Protein AF-A0A6A0H6S8-F1 (afdb_monomer_lite)

InterPro domains:
  IPR001304 C-type lectin-like [PF00059] (5-55)
  IPR001304 C-type lectin-like [PS50041] (5-55)
  IPR016186 C-type lectin-like/link domain superfamily [G3DSA:3.10.100.10] (2-62)
  IPR016187 C-type lectin fold [SSF56436] (5-57)
  IPR018378 C-type lectin, conserved site [PS00615] (30-54)
  IPR050111 C-type lectin and snaclec domain-containing protein [PTHR22803] (5-58)

Foldseek 3Di:
DDDDDDDPVRDDPPDAFADVCPPPDPQQQDKDFDPPDPRHIYRGNPPDDDDDDDDDPDPPPPV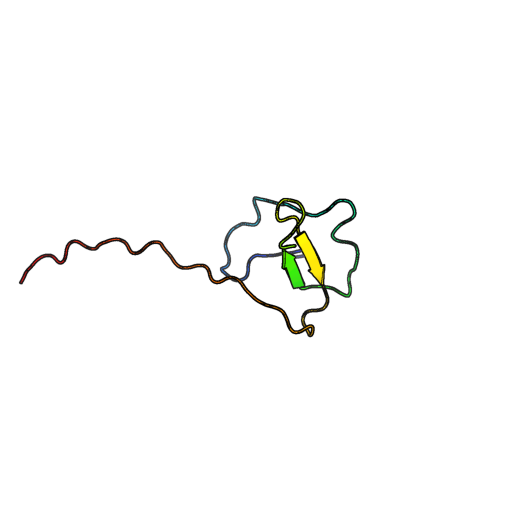PPDD

Radius of gyration: 16.66 Å; chains: 1; bounding box: 40×33×48 Å

Structure (mmCIF, N/CA/C/O backbone):
data_AF-A0A6A0H6S8-F1
#
_entry.id   AF-A0A6A0H6S8-F1
#
loop_
_atom_site.group_PDB
_atom_site.id
_atom_site.type_symbol
_atom_site.label_atom_id
_atom_site.label_alt_id
_atom_site.label_comp_id
_atom_site.label_asym_id
_atom_site.label_entity_id
_atom_site.label_seq_id
_atom_site.pdbx_PDB_ins_code
_atom_site.Cartn_x
_atom_site.Cartn_y
_atom_site.Cartn_z
_atom_site.occupancy
_atom_site.B_iso_or_equiv
_atom_site.auth_seq_id
_atom_site.auth_comp_id
_atom_site.auth_asym_id
_atom_site.auth_atom_id
_atom_site.pdbx_PDB_model_num
ATOM 1 N N . MET A 1 1 ? -1.679 -21.129 2.592 1.00 42.22 1 MET A N 1
ATOM 2 C CA . MET A 1 1 ? -0.872 -19.910 2.802 1.00 42.22 1 MET A CA 1
ATOM 3 C C . MET A 1 1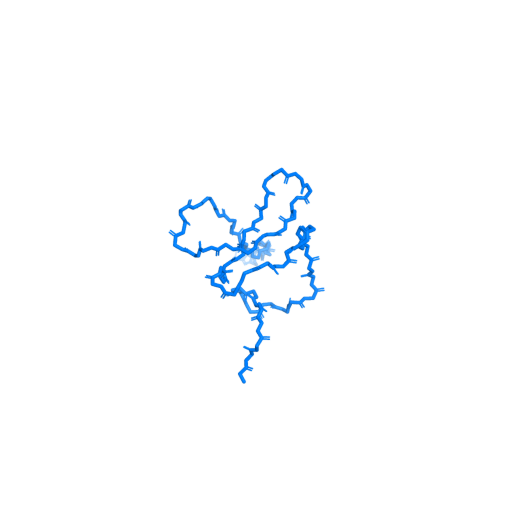 ? -1.323 -18.901 1.763 1.00 42.22 1 MET A C 1
ATOM 5 O O . MET A 1 1 ? -1.542 -19.320 0.634 1.00 42.22 1 MET A O 1
ATOM 9 N N . LEU A 1 2 ? -1.576 -17.649 2.146 1.00 52.19 2 LEU A N 1
ATOM 10 C CA . LEU A 1 2 ? -2.038 -16.618 1.212 1.00 52.19 2 LEU A CA 1
ATOM 11 C C . LEU A 1 2 ? -0.854 -16.183 0.337 1.00 52.19 2 LEU A C 1
ATOM 13 O O . LEU A 1 2 ? 0.170 -15.764 0.865 1.00 52.19 2 LEU A O 1
ATOM 17 N N . THR A 1 3 ? -0.976 -16.341 -0.978 1.00 71.19 3 THR A N 1
ATOM 18 C CA . THR A 1 3 ? 0.006 -15.895 -1.974 1.00 71.19 3 THR A CA 1
ATOM 19 C C . THR A 1 3 ? -0.484 -14.572 -2.564 1.00 71.19 3 THR A C 1
ATOM 21 O O . THR A 1 3 ? -1.330 -14.592 -3.456 1.00 71.19 3 THR A O 1
ATOM 24 N N . GLY A 1 4 ? -0.030 -13.430 -2.040 1.00 84.12 4 GLY A N 1
ATOM 25 C CA . GLY A 1 4 ? -0.370 -12.106 -2.583 1.00 84.12 4 GLY A CA 1
ATOM 26 C C . GLY A 1 4 ? -0.460 -10.988 -1.540 1.00 84.12 4 GLY A C 1
ATOM 27 O O . GLY A 1 4 ? -0.204 -11.210 -0.357 1.00 84.12 4 GLY A O 1
ATOM 28 N N . TYR A 1 5 ? -0.836 -9.788 -1.997 1.00 90.38 5 TYR A N 1
ATOM 29 C CA . TYR A 1 5 ? -1.047 -8.611 -1.149 1.00 90.38 5 TYR A CA 1
ATOM 30 C C . TYR A 1 5 ? -2.280 -8.767 -0.249 1.00 90.38 5 TYR A C 1
ATOM 32 O O . TYR A 1 5 ? -3.268 -9.405 -0.616 1.00 90.38 5 TYR A O 1
ATOM 40 N N . ALA A 1 6 ? -2.227 -8.150 0.931 1.00 93.31 6 ALA A N 1
ATOM 41 C CA . ALA A 1 6 ? -3.336 -8.078 1.874 1.00 93.31 6 ALA A CA 1
ATOM 42 C C . ALA A 1 6 ? -3.298 -6.754 2.648 1.00 93.31 6 ALA A C 1
ATOM 44 O O . ALA A 1 6 ? -2.224 -6.204 2.904 1.00 93.31 6 ALA A O 1
ATOM 45 N N . TRP A 1 7 ? -4.468 -6.262 3.057 1.00 94.44 7 TRP A N 1
ATOM 46 C CA . TRP A 1 7 ? -4.558 -5.095 3.931 1.00 94.44 7 TRP A CA 1
ATOM 47 C C . TRP A 1 7 ? -4.126 -5.436 5.358 1.00 94.44 7 TRP A C 1
ATOM 49 O O . TRP A 1 7 ? -4.479 -6.483 5.903 1.00 94.44 7 TRP A O 1
ATOM 59 N N . SER A 1 8 ? -3.408 -4.513 5.998 1.00 93.25 8 SER A N 1
ATOM 60 C CA . SER A 1 8 ? -2.904 -4.677 7.367 1.00 93.25 8 SER A CA 1
ATOM 61 C C . SER A 1 8 ? -4.002 -4.731 8.436 1.00 93.25 8 SER A C 1
ATOM 63 O O . SER A 1 8 ? -3.764 -5.244 9.526 1.00 93.25 8 SER A O 1
ATOM 65 N N . ASP A 1 9 ? -5.207 -4.236 8.133 1.00 93.25 9 ASP A N 1
ATOM 66 C CA . ASP A 1 9 ? -6.376 -4.300 9.018 1.00 93.25 9 ASP A CA 1
ATOM 67 C C . ASP A 1 9 ? -7.222 -5.574 8.825 1.00 93.25 9 ASP A C 1
ATOM 69 O O . ASP A 1 9 ? -8.244 -5.739 9.492 1.00 93.25 9 ASP A O 1
ATOM 73 N N . GLY A 1 10 ? -6.810 -6.474 7.922 1.00 93.44 10 GLY A N 1
ATOM 74 C CA . GLY A 1 10 ? -7.516 -7.718 7.616 1.00 93.44 10 GLY A CA 1
ATOM 75 C C . GLY A 1 10 ? -8.783 -7.548 6.772 1.00 93.44 10 GLY A C 1
ATOM 76 O O . GLY A 1 10 ? -9.524 -8.517 6.601 1.00 93.44 10 GLY A O 1
ATOM 77 N N . SER A 1 11 ? -9.057 -6.347 6.249 1.00 94.19 11 SER A N 1
ATOM 78 C CA . SER A 1 11 ? -10.139 -6.147 5.282 1.00 94.19 11 SER A CA 1
ATOM 79 C C . SER A 1 11 ? -9.889 -6.910 3.975 1.00 94.19 11 SER A C 1
ATOM 81 O O . SER A 1 11 ? -8.755 -7.256 3.632 1.00 94.19 11 SER A O 1
ATOM 83 N N . ALA A 1 12 ? -10.970 -7.212 3.249 1.00 95.19 12 ALA A N 1
ATOM 84 C CA . ALA A 1 12 ? -10.875 -7.894 1.965 1.00 95.19 12 ALA A CA 1
ATOM 85 C C . ALA A 1 12 ? -10.139 -7.015 0.940 1.00 95.19 12 ALA A C 1
ATOM 87 O O . ALA A 1 12 ? -10.365 -5.809 0.870 1.00 95.19 12 ALA A O 1
ATOM 88 N N . LEU A 1 13 ? -9.272 -7.625 0.130 1.00 93.31 13 LEU A N 1
ATOM 89 C CA . LEU A 1 13 ? -8.674 -6.966 -1.028 1.00 93.31 13 LEU A CA 1
ATOM 90 C C . LEU A 1 13 ? -9.651 -7.055 -2.211 1.00 93.31 13 LEU A C 1
ATOM 92 O O . LEU A 1 13 ? -9.555 -7.958 -3.037 1.00 93.31 13 LEU A O 1
ATOM 96 N N . ASP A 1 14 ? -10.630 -6.155 -2.249 1.00 95.62 14 ASP A N 1
ATOM 97 C CA . ASP A 1 14 ? -11.674 -6.075 -3.284 1.00 95.62 14 ASP A CA 1
ATOM 98 C C . ASP A 1 14 ? -11.536 -4.848 -4.204 1.00 95.62 14 ASP A C 1
ATOM 100 O O . ASP A 1 14 ? -12.298 -4.683 -5.157 1.00 95.62 14 ASP A O 1
ATOM 104 N N . TYR A 1 15 ? -10.528 -4.013 -3.949 1.00 94.81 15 TYR A N 1
ATOM 105 C CA . TYR A 1 15 ? -10.183 -2.831 -4.727 1.00 94.81 15 TYR A CA 1
ATOM 106 C C . TYR A 1 15 ? -8.683 -2.806 -5.010 1.00 94.81 15 TYR A C 1
ATOM 108 O O . TYR A 1 15 ? -7.877 -3.080 -4.120 1.00 94.81 15 TYR A O 1
ATOM 116 N N . LEU A 1 16 ? -8.327 -2.453 -6.246 1.00 94.69 16 LEU A N 1
ATOM 117 C CA . LEU A 1 16 ? -6.954 -2.307 -6.717 1.00 94.69 16 LEU A CA 1
ATOM 118 C C . LEU A 1 16 ? -6.807 -0.967 -7.441 1.00 94.69 16 LEU A C 1
ATOM 120 O O . LEU A 1 16 ? -7.693 -0.587 -8.206 1.00 94.69 16 LEU A O 1
ATOM 124 N N . HIS A 1 17 ? -5.689 -0.277 -7.218 1.00 96.31 17 HIS A N 1
ATOM 125 C CA . HIS A 1 17 ? -5.374 0.989 -7.884 1.00 96.31 17 HIS A CA 1
ATOM 126 C C . HIS A 1 17 ? -3.878 1.104 -8.192 1.00 96.31 17 HIS A C 1
ATOM 128 O O . HIS A 1 17 ? -3.255 2.117 -7.906 1.00 96.31 17 HIS A O 1
ATOM 134 N N . TRP A 1 18 ? -3.287 0.042 -8.727 1.00 95.56 18 TRP A N 1
ATOM 135 C CA . TRP A 1 18 ? -1.892 0.049 -9.162 1.00 95.56 18 TRP A CA 1
ATOM 136 C C . TRP A 1 18 ? -1.644 1.082 -10.260 1.00 95.56 18 TRP A C 1
ATOM 138 O O . TRP A 1 18 ? -2.530 1.342 -11.077 1.00 95.56 18 TRP A O 1
ATOM 148 N N . ASP A 1 19 ? -0.448 1.664 -10.257 1.00 96.25 19 ASP A N 1
ATOM 149 C CA . ASP A 1 19 ? 0.045 2.441 -11.390 1.00 96.25 19 ASP A CA 1
ATOM 150 C C . ASP A 1 19 ? 0.274 1.525 -12.601 1.00 96.25 19 ASP A C 1
ATOM 152 O O . ASP A 1 19 ? 0.331 0.294 -12.486 1.00 96.25 19 ASP A O 1
ATOM 156 N N . GLU A 1 20 ? 0.391 2.117 -13.784 1.00 94.81 20 GLU A N 1
ATOM 157 C CA . GLU A 1 20 ? 0.686 1.356 -14.990 1.00 94.81 20 GLU A CA 1
ATOM 158 C C . GLU A 1 20 ? 2.044 0.647 -14.855 1.00 94.81 20 GLU A C 1
ATOM 160 O O . GLU A 1 20 ? 3.089 1.282 -14.744 1.00 94.81 20 GLU A O 1
ATOM 165 N N . GLY A 1 21 ? 2.018 -0.688 -14.88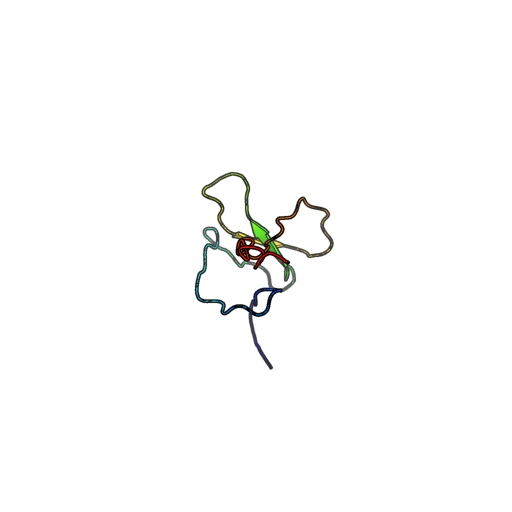9 1.00 92.50 21 GLY A N 1
ATOM 166 C CA . GLY A 1 21 ? 3.211 -1.526 -14.752 1.00 92.50 21 GLY A CA 1
ATOM 167 C C . GLY A 1 21 ? 3.441 -2.087 -13.349 1.00 92.50 21 GLY A C 1
ATOM 168 O O . GLY A 1 21 ? 4.305 -2.948 -13.215 1.00 92.50 21 GLY A O 1
ATOM 169 N N . GLU A 1 22 ? 2.645 -1.684 -12.354 1.00 93.56 22 GLU A N 1
ATOM 170 C CA . GLU A 1 22 ? 2.768 -2.159 -10.973 1.00 93.56 22 GLU A CA 1
ATOM 171 C C . GLU A 1 22 ? 1.766 -3.285 -10.629 1.00 93.56 22 GLU A C 1
ATOM 173 O O . GLU A 1 22 ? 0.674 -3.357 -11.209 1.00 93.56 22 GLU A O 1
ATOM 178 N N . PRO A 1 23 ? 2.089 -4.177 -9.671 1.00 92.44 23 PRO A N 1
ATOM 179 C CA . PRO A 1 23 ? 3.371 -4.283 -8.969 1.00 92.44 23 PRO A CA 1
ATOM 180 C C . PRO A 1 23 ? 4.466 -4.912 -9.847 1.00 92.44 23 PRO A C 1
ATOM 182 O O . PRO A 1 23 ? 4.207 -5.901 -10.544 1.00 92.44 23 PRO A O 1
ATOM 185 N N . ASN A 1 24 ? 5.682 -4.367 -9.808 1.00 90.38 24 ASN A N 1
ATOM 186 C CA . ASN A 1 24 ? 6.766 -4.745 -10.722 1.00 90.38 24 ASN A CA 1
ATOM 187 C C . ASN A 1 24 ? 7.902 -5.564 -10.079 1.00 90.38 24 ASN A C 1
ATOM 189 O O . ASN A 1 24 ? 8.744 -6.104 -10.809 1.00 90.38 24 ASN A O 1
ATOM 193 N N . SER A 1 25 ? 7.926 -5.716 -8.749 1.00 83.19 25 SER A N 1
ATOM 194 C CA . SER A 1 25 ? 9.029 -6.353 -8.028 1.00 83.19 25 SER A CA 1
ATOM 195 C C . SER A 1 25 ? 8.559 -7.336 -6.951 1.00 83.19 25 SER A C 1
ATOM 197 O O . SER A 1 25 ? 7.640 -7.107 -6.175 1.00 83.19 25 SER A O 1
ATOM 199 N N . GLN A 1 26 ? 9.231 -8.488 -6.863 1.00 71.25 26 GLN A N 1
ATOM 200 C CA . GLN A 1 26 ? 8.966 -9.462 -5.792 1.00 71.25 26 GLN A CA 1
ATOM 201 C C . GLN A 1 26 ? 9.743 -9.157 -4.505 1.00 71.25 26 GLN A C 1
ATOM 203 O O . GLN A 1 26 ? 9.408 -9.699 -3.452 1.00 71.25 26 GLN A O 1
ATOM 208 N N . ASP A 1 27 ? 10.753 -8.287 -4.581 1.00 75.81 27 ASP A N 1
ATOM 209 C CA . ASP A 1 27 ? 11.571 -7.878 -3.435 1.00 75.81 27 ASP A CA 1
ATOM 210 C C . ASP A 1 27 ? 10.998 -6.623 -2.741 1.00 75.81 27 ASP A C 1
ATOM 212 O O . ASP A 1 27 ? 11.348 -6.312 -1.601 1.00 75.81 27 ASP A O 1
ATOM 216 N N . GLU A 1 28 ? 10.071 -5.916 -3.396 1.00 79.88 28 GLU A N 1
ATOM 217 C CA . GLU A 1 28 ? 9.402 -4.713 -2.898 1.00 79.88 28 GLU A CA 1
ATOM 218 C C . GLU A 1 28 ? 7.998 -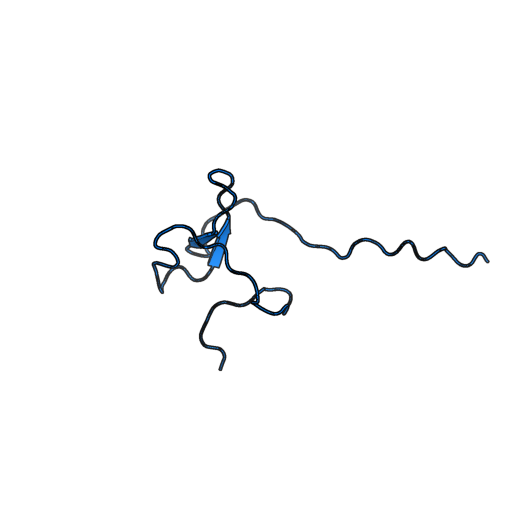5.043 -2.349 1.00 79.88 28 GLU A C 1
ATOM 220 O O . GLU A 1 28 ? 6.977 -4.798 -2.966 1.00 79.88 28 GLU A O 1
ATOM 225 N N . ILE A 1 29 ? 7.908 -5.641 -1.161 1.00 86.62 29 ILE A N 1
ATOM 226 C CA . ILE A 1 29 ? 6.642 -6.246 -0.688 1.00 86.62 29 ILE A CA 1
ATOM 227 C C . ILE A 1 29 ? 5.665 -5.296 0.038 1.00 86.62 29 ILE A C 1
ATOM 229 O O . ILE A 1 29 ? 4.568 -5.722 0.408 1.00 86.62 29 ILE A O 1
ATOM 233 N N . CYS A 1 30 ? 6.028 -4.031 0.274 1.00 93.00 30 CYS A N 1
ATOM 234 C CA . CYS A 1 30 ? 5.128 -3.036 0.870 1.00 93.00 30 CYS A CA 1
ATOM 235 C C . CYS A 1 30 ? 4.452 -2.187 -0.206 1.00 93.00 30 CYS A C 1
ATOM 237 O O . CYS A 1 30 ? 5.013 -1.970 -1.266 1.00 93.00 30 CYS A O 1
ATOM 239 N N . VAL A 1 31 ? 3.258 -1.665 0.072 1.00 94.88 31 VAL A N 1
ATOM 240 C CA . VAL A 1 31 ? 2.541 -0.789 -0.867 1.00 94.88 31 VAL A CA 1
ATOM 241 C C . VAL A 1 31 ? 2.703 0.661 -0.444 1.00 94.88 31 VAL A C 1
ATOM 243 O O . VAL A 1 31 ? 2.458 1.005 0.714 1.00 94.88 31 VAL A O 1
ATOM 246 N N . GLU A 1 32 ? 3.065 1.519 -1.390 1.00 94.94 32 GLU A N 1
ATOM 247 C CA . GLU A 1 32 ? 2.947 2.962 -1.249 1.00 94.94 32 GLU A CA 1
ATOM 248 C C . GLU A 1 32 ? 1.906 3.542 -2.205 1.00 94.94 32 GLU A C 1
ATOM 250 O O . GLU A 1 32 ? 1.552 2.946 -3.217 1.00 94.94 32 GLU A O 1
ATOM 255 N N . MET A 1 33 ? 1.415 4.732 -1.871 1.00 96.44 33 MET A N 1
ATOM 256 C CA . MET A 1 33 ? 0.465 5.480 -2.686 1.00 96.44 33 MET A CA 1
ATOM 257 C C . MET A 1 33 ? 1.121 6.784 -3.120 1.00 96.44 33 MET A C 1
ATOM 259 O O . MET A 1 33 ? 1.556 7.572 -2.271 1.00 96.44 33 MET A O 1
ATOM 263 N N . TYR A 1 34 ? 1.167 7.049 -4.423 1.00 94.38 34 TYR A N 1
ATOM 264 C CA . TYR A 1 34 ? 1.717 8.303 -4.915 1.00 94.38 34 TYR A CA 1
ATOM 265 C C . TYR A 1 34 ? 0.813 9.482 -4.549 1.00 94.38 34 TYR A C 1
ATOM 267 O O . TYR A 1 34 ? -0.405 9.466 -4.722 1.00 94.38 34 TYR A O 1
ATOM 275 N N . TYR A 1 35 ? 1.416 10.548 -4.016 1.00 88.62 35 TYR A N 1
ATOM 276 C CA . TYR A 1 35 ? 0.683 11.780 -3.716 1.00 88.62 35 TYR A CA 1
ATOM 277 C C . TYR A 1 35 ? 0.333 12.572 -4.982 1.00 88.62 35 TYR A C 1
ATOM 279 O O . TYR A 1 35 ? -0.588 13.378 -4.969 1.00 88.62 35 TYR A O 1
ATOM 287 N N . TYR A 1 36 ? 1.049 12.369 -6.081 1.00 85.94 36 TYR A N 1
ATOM 288 C CA . TYR A 1 36 ? 0.702 12.913 -7.394 1.00 85.94 36 TYR A CA 1
ATOM 289 C C . TYR A 1 36 ? 0.114 11.778 -8.250 1.00 85.94 36 TYR A C 1
ATOM 291 O O . TYR A 1 36 ? 0.170 10.628 -7.831 1.00 85.94 36 TYR A O 1
ATOM 299 N N . ASN A 1 37 ? -0.503 12.089 -9.392 1.00 85.44 37 ASN A N 1
ATOM 300 C CA . ASN A 1 37 ? -1.070 11.087 -10.313 1.00 85.44 37 ASN A CA 1
ATOM 301 C C . ASN A 1 37 ? -2.177 10.222 -9.685 1.00 85.44 37 ASN A C 1
ATOM 303 O O . ASN A 1 37 ? -2.006 9.036 -9.446 1.00 85.44 37 ASN A O 1
ATOM 307 N N . GLU A 1 38 ? -3.316 10.840 -9.364 1.00 93.69 38 GLU A N 1
ATOM 308 C CA . GLU A 1 38 ? -4.568 10.121 -9.040 1.00 93.69 38 GLU A CA 1
ATOM 309 C C . GLU A 1 38 ? -4.537 9.134 -7.860 1.00 93.69 38 GLU A C 1
ATOM 311 O O . GLU A 1 38 ? -5.552 8.518 -7.563 1.00 93.69 38 GLU A O 1
ATOM 316 N N . ARG A 1 39 ? -3.449 9.096 -7.082 1.00 94.56 39 ARG A N 1
ATOM 317 C CA . ARG A 1 39 ? -3.301 8.210 -5.913 1.00 94.56 39 ARG A CA 1
ATOM 318 C C . ARG A 1 39 ? -3.174 6.734 -6.283 1.00 94.56 39 ARG A C 1
ATOM 320 O O . ARG A 1 39 ? -3.597 5.871 -5.512 1.00 94.56 39 ARG A O 1
ATOM 327 N N . VAL A 1 40 ? -2.543 6.480 -7.426 1.00 97.31 40 VAL A N 1
ATOM 328 C CA . VAL A 1 40 ? -2.114 5.146 -7.843 1.00 97.31 40 VAL A CA 1
ATOM 329 C C . VAL A 1 40 ? -1.081 4.556 -6.875 1.00 97.31 40 VAL A C 1
ATOM 331 O O . VAL A 1 40 ? -0.438 5.275 -6.097 1.00 97.31 40 VAL A O 1
ATOM 334 N N . TRP A 1 41 ? -0.962 3.234 -6.891 1.00 96.50 41 TRP A N 1
ATOM 335 C CA . TRP A 1 41 ? -0.140 2.451 -5.977 1.00 96.50 41 TRP A CA 1
ATOM 336 C C . TRP A 1 41 ? 1.108 1.918 -6.658 1.00 96.50 41 TRP A C 1
ATOM 338 O O . TRP A 1 41 ? 1.084 1.571 -7.835 1.00 96.50 41 TRP A O 1
ATOM 348 N N . ASN A 1 42 ? 2.163 1.789 -5.869 1.00 94.69 42 ASN A N 1
ATOM 349 C CA . ASN A 1 42 ? 3.425 1.194 -6.267 1.00 94.69 42 ASN A CA 1
ATOM 350 C C . ASN A 1 42 ? 3.889 0.229 -5.172 1.00 94.69 42 ASN A C 1
ATOM 352 O O . ASN A 1 42 ? 3.700 0.501 -3.981 1.00 94.69 42 ASN A O 1
ATOM 356 N N . ASP A 1 43 ? 4.483 -0.892 -5.556 1.00 93.69 43 ASP A N 1
ATOM 357 C CA . ASP A 1 43 ? 5.165 -1.773 -4.624 1.00 93.69 43 ASP A CA 1
ATOM 358 C C . ASP A 1 43 ? 6.564 -1.209 -4.312 1.00 93.69 43 ASP A C 1
ATOM 360 O O . ASP A 1 43 ? 7.248 -0.633 -5.156 1.00 93.69 43 ASP A O 1
ATOM 364 N N . LYS A 1 44 ? 6.956 -1.220 -3.036 1.00 93.19 44 LYS A N 1
ATOM 365 C CA . LYS A 1 44 ? 8.190 -0.588 -2.552 1.00 93.19 44 LYS A CA 1
ATOM 366 C C . LYS A 1 44 ? 8.858 -1.389 -1.445 1.00 93.19 44 LYS A C 1
ATOM 368 O O . LYS A 1 44 ? 8.196 -2.045 -0.640 1.00 93.19 44 LYS A O 1
ATOM 373 N N . ASP A 1 45 ? 10.185 -1.286 -1.359 1.00 92.75 45 ASP A N 1
ATOM 374 C CA . ASP A 1 45 ? 10.933 -1.793 -0.204 1.00 92.75 45 ASP A CA 1
ATOM 375 C C . ASP A 1 45 ? 10.406 -1.165 1.100 1.00 92.75 45 ASP A C 1
ATOM 377 O O . ASP A 1 45 ? 10.416 0.060 1.286 1.00 92.75 45 ASP A O 1
ATOM 381 N N . CYS A 1 46 ? 9.968 -2.041 2.007 1.00 91.81 46 CYS A N 1
ATOM 382 C CA . CYS A 1 46 ? 9.411 -1.726 3.318 1.00 91.81 46 CYS A CA 1
ATOM 383 C C . CYS A 1 46 ? 10.359 -0.946 4.237 1.00 91.81 46 CYS A C 1
ATOM 385 O O . CYS A 1 46 ? 9.896 -0.304 5.179 1.00 91.81 46 CYS A O 1
ATOM 387 N N . ASN A 1 47 ? 11.673 -1.010 4.008 1.00 92.88 47 ASN A N 1
ATOM 388 C CA . ASN A 1 47 ? 12.661 -0.338 4.854 1.00 92.88 47 ASN A CA 1
ATOM 389 C C . ASN A 1 47 ? 12.830 1.150 4.512 1.00 92.88 47 ASN A C 1
ATOM 391 O O . ASN A 1 47 ? 13.503 1.883 5.242 1.00 92.88 47 ASN A O 1
ATOM 395 N N . ASN A 1 48 ? 12.210 1.620 3.428 1.00 92.81 48 ASN A N 1
ATOM 396 C CA . ASN A 1 48 ? 12.234 3.029 3.062 1.00 92.81 48 ASN A CA 1
ATOM 397 C C . ASN A 1 48 ? 11.387 3.877 4.022 1.00 92.81 48 ASN A C 1
ATOM 399 O O . ASN A 1 48 ? 10.206 3.615 4.246 1.00 92.81 48 ASN A O 1
ATOM 403 N N . GLN A 1 49 ? 11.970 4.961 4.540 1.00 94.81 49 GLN A N 1
ATOM 404 C CA . GLN A 1 49 ? 11.251 5.926 5.374 1.00 94.81 49 GLN A CA 1
ATOM 405 C C . GLN A 1 49 ? 10.334 6.803 4.518 1.00 94.81 49 GLN A C 1
ATOM 407 O O . GLN A 1 49 ? 10.797 7.512 3.624 1.00 94.81 49 GLN A O 1
ATOM 412 N N . ARG A 1 50 ? 9.032 6.781 4.814 1.00 92.50 50 ARG A N 1
ATOM 413 C CA . ARG A 1 50 ? 8.000 7.541 4.095 1.00 92.50 50 ARG A CA 1
ATOM 414 C C . ARG A 1 50 ? 6.947 8.090 5.057 1.00 92.50 50 ARG A C 1
ATOM 416 O O . ARG A 1 50 ? 6.837 7.654 6.203 1.00 92.50 50 ARG A O 1
ATOM 423 N N . GLY A 1 51 ?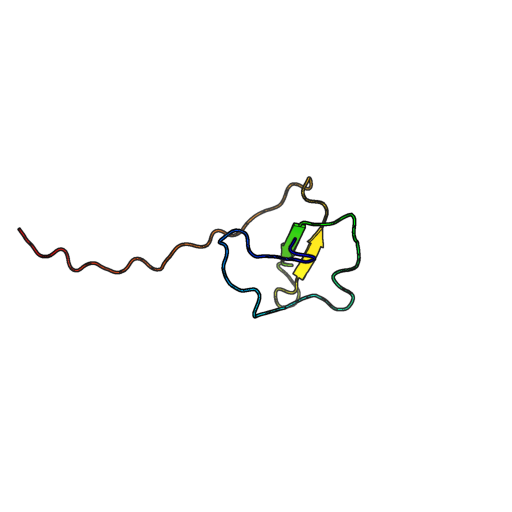 6.162 9.056 4.581 1.00 94.50 51 GLY A N 1
ATOM 424 C CA . GLY A 1 51 ? 4.904 9.413 5.238 1.00 94.50 51 GLY A CA 1
ATOM 425 C C . GLY A 1 51 ? 3.896 8.262 5.148 1.00 94.50 51 GLY A C 1
ATOM 426 O O . GLY A 1 51 ? 3.992 7.428 4.252 1.00 94.50 51 GLY A O 1
ATOM 427 N N . TYR A 1 52 ? 2.927 8.216 6.063 1.00 94.06 52 TYR A N 1
ATOM 428 C CA . TYR A 1 52 ? 1.927 7.147 6.120 1.00 94.06 52 TYR A CA 1
ATOM 429 C C . TYR A 1 52 ? 0.522 7.693 6.386 1.00 94.06 52 TYR A C 1
ATOM 431 O O . TYR A 1 52 ? 0.348 8.816 6.864 1.00 94.06 52 TYR A O 1
ATOM 439 N N . VAL A 1 53 ? -0.489 6.881 6.068 1.00 93.94 53 VAL A N 1
ATOM 440 C CA . VAL A 1 53 ? -1.906 7.200 6.273 1.00 93.94 53 VAL A CA 1
ATOM 441 C C . VAL A 1 53 ? -2.491 6.255 7.317 1.00 93.94 53 VAL A C 1
ATOM 443 O O . VAL A 1 53 ? -2.366 5.039 7.205 1.00 93.94 53 VAL A O 1
ATOM 446 N N . CYS A 1 54 ? -3.170 6.814 8.319 1.00 94.81 54 CYS A N 1
ATOM 447 C CA . CYS A 1 54 ? -3.934 6.045 9.298 1.00 94.81 54 CYS A CA 1
ATOM 448 C C . CYS A 1 54 ? -5.407 5.955 8.892 1.00 94.81 54 CYS A C 1
ATOM 450 O O . CYS A 1 54 ? -6.000 6.934 8.438 1.00 94.81 54 CYS A O 1
ATOM 452 N N . LYS A 1 55 ? -6.027 4.805 9.158 1.00 93.19 55 LYS A N 1
ATOM 453 C CA . LYS A 1 55 ? -7.473 4.588 9.043 1.00 93.19 55 LYS A CA 1
ATOM 454 C C . LYS A 1 55 ? -8.047 4.353 10.436 1.00 93.19 55 LYS A C 1
ATOM 456 O O . LYS A 1 55 ? -7.529 3.539 11.192 1.00 93.19 55 LYS A O 1
ATOM 461 N N . ALA A 1 56 ? -9.132 5.045 10.763 1.00 90.31 56 ALA A N 1
ATOM 462 C CA . ALA A 1 56 ? -9.894 4.822 11.985 1.00 90.31 56 ALA A CA 1
ATOM 463 C C . ALA A 1 56 ? -11.383 4.687 11.640 1.00 90.31 56 ALA A C 1
ATOM 465 O O . ALA A 1 56 ? -11.846 5.341 10.698 1.00 90.31 56 ALA A O 1
ATOM 466 N N . PRO A 1 57 ? -12.156 3.875 12.384 1.00 87.81 57 PRO A N 1
ATOM 467 C CA . PRO A 1 57 ? -13.604 3.893 12.266 1.00 87.81 57 PRO A CA 1
ATOM 468 C C . PRO A 1 57 ? -14.115 5.315 12.481 1.00 87.81 57 PRO A C 1
ATOM 470 O O . PRO A 1 57 ? -13.669 6.015 13.393 1.00 87.81 57 PRO A O 1
ATOM 473 N N . LYS A 1 58 ? -15.083 5.743 11.668 1.00 86.00 58 LYS A N 1
ATOM 474 C CA . LYS A 1 58 ? -15.813 6.975 11.958 1.00 86.00 58 LYS A CA 1
ATOM 475 C C . LYS A 1 58 ? -16.421 6.809 13.345 1.00 86.00 58 LYS A C 1
ATOM 477 O O . LYS A 1 58 ? -17.160 5.848 13.555 1.00 86.00 58 LYS A O 1
ATOM 482 N N . SER A 1 59 ? -16.103 7.709 14.276 1.00 81.38 59 SER A N 1
ATOM 483 C CA . SER A 1 59 ? -16.688 7.681 15.612 1.00 81.38 59 SER A CA 1
ATOM 484 C C . SER A 1 59 ? -18.198 7.587 15.462 1.00 81.38 59 SER A C 1
ATOM 486 O O . SER A 1 59 ? -18.843 8.534 15.004 1.00 81.38 59 SER A O 1
ATOM 488 N N . VAL A 1 60 ? -18.770 6.439 15.823 1.00 68.56 60 VAL A N 1
ATOM 489 C CA . VAL A 1 60 ? -20.198 6.378 16.079 1.00 68.56 60 VAL A CA 1
ATOM 490 C C . VAL A 1 60 ? -20.356 7.330 17.244 1.00 68.56 60 VAL A C 1
ATOM 492 O O . VAL A 1 60 ? -19.806 7.085 18.317 1.00 68.56 60 VAL A O 1
ATOM 495 N N . THR A 1 61 ? -21.019 8.464 17.027 1.00 63.16 61 THR A N 1
ATOM 496 C CA . THR A 1 61 ? -21.551 9.240 18.135 1.00 63.16 61 THR A CA 1
ATOM 497 C C . THR A 1 61 ? -22.520 8.290 18.820 1.00 63.16 61 THR A C 1
ATOM 499 O O . THR A 1 61 ? -23.702 8.240 18.485 1.00 63.16 61 THR A O 1
ATOM 502 N N . THR A 1 62 ? -22.019 7.460 19.736 1.00 58.53 62 THR A N 1
ATOM 503 C CA . THR A 1 62 ? -22.845 6.904 20.780 1.00 58.53 62 THR A CA 1
ATOM 504 C C . THR A 1 62 ? -23.454 8.151 21.375 1.00 58.53 62 THR A C 1
ATOM 506 O O . THR A 1 62 ? -22.768 8.976 21.982 1.00 58.53 62 THR A O 1
ATOM 509 N N . LYS A 1 63 ? -24.741 8.380 21.084 1.00 56.62 63 LYS A N 1
ATOM 510 C CA . LYS A 1 63 ? -25.543 9.236 21.939 1.00 56.62 63 LYS A CA 1
ATOM 511 C C . LYS A 1 63 ? -25.228 8.688 23.318 1.00 56.62 63 LYS A C 1
ATOM 513 O O . LYS A 1 63 ? -25.574 7.540 23.590 1.00 56.62 63 LYS A O 1
ATOM 518 N N . LYS A 1 64 ? -24.445 9.428 24.110 1.00 58.22 64 LYS A N 1
ATOM 519 C CA . LYS A 1 64 ? -24.289 9.143 25.528 1.00 58.22 64 LYS A CA 1
ATOM 520 C C . LYS A 1 64 ? -25.725 9.007 26.003 1.00 58.22 64 LYS A C 1
ATOM 522 O O . LYS A 1 64 ? -26.448 10.002 26.007 1.00 58.22 64 LYS A O 1
ATOM 527 N N . LEU A 1 65 ? -26.168 7.781 26.270 1.00 62.22 65 LEU A N 1
ATOM 528 C CA . LEU A 1 65 ? -27.380 7.591 27.036 1.00 62.22 65 LEU A CA 1
ATOM 529 C C . LEU A 1 65 ? -27.021 8.255 28.361 1.00 62.22 65 LEU A C 1
ATOM 531 O O . LEU A 1 65 ? -26.066 7.832 29.019 1.00 62.22 65 LEU A O 1
ATOM 535 N N . GLY A 1 66 ? -27.639 9.408 28.614 1.00 52.72 66 GLY A N 1
ATOM 536 C CA . GLY A 1 66 ? -27.385 10.185 29.814 1.00 52.72 66 GLY A CA 1
ATOM 537 C C . GLY A 1 66 ? -27.486 9.271 31.028 1.00 52.72 66 GLY A C 1
ATOM 538 O O . GLY A 1 66 ? -28.344 8.388 31.073 1.00 52.72 66 GLY A O 1
ATOM 539 N N . ARG A 1 67 ? -26.574 9.463 31.980 1.00 53.16 67 ARG A N 1
ATOM 540 C CA . ARG A 1 67 ? -26.973 9.261 33.369 1.00 53.16 67 ARG A CA 1
ATOM 541 C C . ARG A 1 67 ? -27.972 10.347 33.728 1.00 53.16 67 ARG A C 1
ATOM 543 O O . ARG A 1 67 ? -27.764 11.480 33.235 1.00 53.16 67 ARG A O 1
#

Sequence (67 aa):
MLTGYAWSDGSALDYLHWDEGEPNSQDEICVEMYYYNERVWNDKDCNNQRGYVCKAPKSVTTKKLGR

pLDDT: mean 86.09, std 13.67, range [42.22, 97.31]

Secondary structure (DSSP, 8-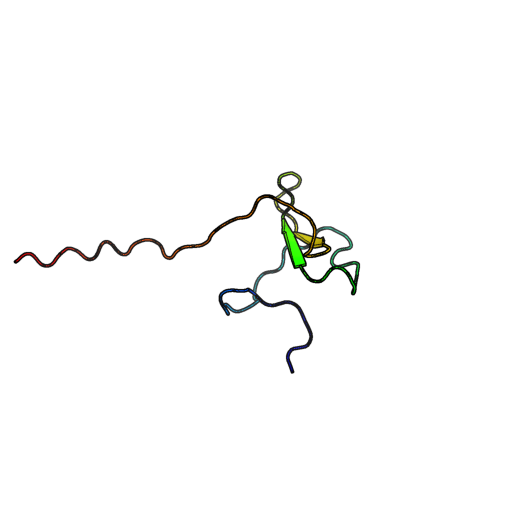state):
---S---TT--------BPTT-S--SS--EEEE-SSGGG-EEEE-TTS-------------------

Organism: Hyalella azteca (NCBI:txid294128)